Protein AF-A0A9P7H341-F1 (afdb_monomer_lite)

pLDDT: mean 87.11, std 12.61, range [46.22, 98.44]

Foldseek 3Di:
DDDDLVNLLVVCVVPPVVCNVLLVQPPDVVLNVLLSLLVCCQAAFAKAAAPPDDDPDDDPVVVQPPVPDPKDKDFPADPPQGGFPRIIGIDHNHVLSVQLNVCLVVLSVVLVVCCVVPVVVSSCRRRGSNSSRVSNVVVVVPDDDDDDPVDDDDDD

Sequence (156 aa):
MLWTDDKARSFLAAEYPWFLEVWDNYPFPIQRADAIRYFVLYHYGGIYLDMDTVCHEEFPIHQIETNNVTHNCLFEGTLPTGVTNDIMISSARHPAFERATKLLPVSFRFTWWWAKMQPYAAIMSSTGPLFISLAVADYLYEQPSLPSPTVQSGLF

Organism: NCBI:txid40199

Structure (mmCIF, N/CA/C/O backbone):
data_AF-A0A9P7H341-F1
#
_entry.id   AF-A0A9P7H341-F1
#
loop_
_atom_site.group_PDB
_atom_site.id
_atom_site.type_symbol
_atom_site.label_atom_id
_atom_site.label_alt_id
_atom_site.label_comp_id
_atom_site.label_asym_id
_atom_site.label_entity_id
_atom_site.label_seq_id
_atom_site.pdbx_PDB_ins_code
_atom_site.Cartn_x
_atom_site.Cartn_y
_atom_site.Cartn_z
_atom_site.occupancy
_atom_site.B_iso_or_equiv
_atom_site.auth_seq_id
_atom_site.auth_comp_id
_atom_site.auth_asym_id
_atom_site.auth_atom_id
_atom_site.pdbx_PDB_model_num
ATOM 1 N N . MET A 1 1 ? -2.538 -17.157 3.750 1.00 63.72 1 MET A N 1
ATOM 2 C CA . MET A 1 1 ? -2.662 -17.321 2.281 1.00 63.72 1 MET A CA 1
ATOM 3 C C . MET A 1 1 ? -1.399 -16.765 1.644 1.00 63.72 1 MET A C 1
ATOM 5 O O . MET A 1 1 ? -1.006 -15.679 2.038 1.00 63.72 1 MET A O 1
ATOM 9 N N . LEU A 1 2 ? -0.752 -17.486 0.721 1.00 77.69 2 LEU A N 1
ATOM 10 C CA . LEU A 1 2 ? 0.426 -16.977 0.001 1.00 77.69 2 LEU A CA 1
ATOM 11 C C . LEU A 1 2 ? 0.003 -16.356 -1.336 1.00 77.69 2 LEU A C 1
ATOM 13 O O . LEU A 1 2 ? -0.692 -17.003 -2.132 1.00 77.69 2 LEU A O 1
ATOM 17 N N . TRP A 1 3 ? 0.424 -15.112 -1.562 1.00 85.88 3 TRP A N 1
ATOM 18 C CA . TRP A 1 3 ? 0.170 -14.346 -2.780 1.00 85.88 3 TRP A CA 1
ATOM 19 C C . TRP A 1 3 ? 1.308 -14.551 -3.778 1.00 85.88 3 TRP A C 1
ATOM 21 O O . TRP A 1 3 ? 2.470 -14.334 -3.456 1.00 85.88 3 TRP A O 1
ATOM 31 N N . THR A 1 4 ? 0.964 -14.989 -4.987 1.00 91.25 4 THR A N 1
ATOM 32 C CA . THR A 1 4 ? 1.884 -15.037 -6.132 1.00 91.25 4 THR A CA 1
ATOM 33 C C . THR A 1 4 ? 1.556 -13.896 -7.087 1.00 91.25 4 THR A C 1
ATOM 35 O O . THR A 1 4 ? 0.413 -13.433 -7.095 1.00 91.25 4 THR A O 1
ATOM 38 N N . ASP A 1 5 ? 2.508 -13.494 -7.933 1.00 91.88 5 ASP A N 1
ATOM 39 C CA . ASP A 1 5 ? 2.297 -12.445 -8.943 1.00 91.88 5 ASP A CA 1
ATOM 40 C C . ASP A 1 5 ? 1.059 -12.727 -9.815 1.00 91.88 5 ASP A C 1
ATOM 42 O O . ASP A 1 5 ? 0.237 -11.836 -10.016 1.00 91.88 5 ASP A O 1
ATOM 46 N N . ASP A 1 6 ? 0.849 -13.978 -10.241 1.00 94.94 6 ASP A N 1
ATOM 47 C CA . ASP A 1 6 ? -0.320 -14.367 -11.043 1.00 94.94 6 ASP A CA 1
ATOM 48 C C . ASP A 1 6 ? -1.644 -14.242 -10.279 1.00 94.94 6 ASP A C 1
ATOM 50 O O . ASP A 1 6 ? -2.646 -13.778 -10.832 1.00 94.94 6 ASP A O 1
ATOM 54 N N . LYS A 1 7 ? -1.669 -14.630 -8.995 1.00 96.31 7 LYS A N 1
ATOM 55 C CA . LYS A 1 7 ? -2.863 -14.493 -8.145 1.00 96.31 7 LYS A CA 1
ATOM 56 C C . LYS A 1 7 ? -3.160 -13.027 -7.862 1.00 96.31 7 LYS A C 1
ATOM 58 O O . LYS A 1 7 ? -4.314 -12.621 -7.946 1.00 96.31 7 LYS A O 1
ATOM 63 N N . ALA A 1 8 ? -2.124 -12.245 -7.564 1.00 96.75 8 ALA A N 1
ATOM 64 C CA . ALA A 1 8 ? -2.217 -10.812 -7.333 1.00 96.75 8 ALA A CA 1
ATOM 65 C C . ALA A 1 8 ? -2.757 -10.096 -8.573 1.00 96.75 8 ALA A C 1
ATOM 67 O O . ALA A 1 8 ? -3.751 -9.378 -8.491 1.00 96.75 8 ALA A O 1
ATOM 68 N N . ARG A 1 9 ? -2.175 -10.371 -9.744 1.00 97.75 9 ARG A N 1
ATOM 69 C CA . ARG A 1 9 ? -2.618 -9.796 -11.014 1.00 97.75 9 ARG A CA 1
ATOM 70 C C . ARG A 1 9 ? -4.046 -10.211 -11.367 1.00 97.75 9 ARG A C 1
ATOM 72 O O . ARG A 1 9 ? -4.821 -9.366 -11.798 1.00 97.75 9 ARG A O 1
ATOM 79 N N . SER A 1 10 ? -4.414 -11.478 -11.165 1.00 98.00 10 SER A N 1
ATOM 80 C CA . SER A 1 10 ? -5.781 -11.964 -11.425 1.00 98.00 10 SER A CA 1
ATOM 81 C C . SER A 1 10 ? -6.809 -11.304 -10.505 1.00 98.00 10 SER A C 1
ATOM 83 O O . SER A 1 10 ? -7.876 -10.902 -10.958 1.00 98.00 10 SER A O 1
ATOM 85 N N . PHE A 1 11 ? -6.472 -11.142 -9.225 1.00 98.06 11 PHE A N 1
ATOM 86 C CA . PHE A 1 11 ? -7.296 -10.417 -8.261 1.00 98.06 11 PHE A CA 1
ATOM 87 C C . PHE A 1 11 ? -7.466 -8.945 -8.650 1.00 98.06 11 PHE A C 1
ATOM 89 O O . PHE A 1 11 ? -8.587 -8.446 -8.679 1.00 98.06 11 PHE A O 1
ATOM 96 N N . LEU A 1 12 ? -6.379 -8.263 -9.022 1.00 98.38 12 LEU A N 1
ATOM 97 C CA . LEU A 1 12 ? -6.445 -6.885 -9.507 1.00 98.38 12 LEU A CA 1
ATOM 98 C C . LEU A 1 12 ? -7.270 -6.777 -10.791 1.00 98.38 12 LEU A C 1
ATOM 100 O O . LEU A 1 12 ? -8.053 -5.849 -10.926 1.00 98.38 12 LEU A O 1
ATOM 104 N N . ALA A 1 13 ? -7.156 -7.734 -11.711 1.00 98.38 13 ALA A N 1
ATOM 105 C CA . ALA A 1 13 ? -7.951 -7.737 -12.934 1.00 98.38 13 ALA A CA 1
ATOM 106 C C . ALA A 1 13 ? -9.456 -7.878 -12.666 1.00 98.38 13 ALA A C 1
ATOM 108 O O . ALA A 1 13 ? -10.255 -7.264 -13.370 1.00 98.38 13 ALA A O 1
ATOM 109 N N . ALA A 1 14 ? -9.831 -8.668 -11.659 1.00 98.44 14 ALA A N 1
ATOM 110 C CA . ALA A 1 14 ? -11.223 -8.874 -11.279 1.00 98.44 14 ALA A CA 1
ATOM 111 C C . ALA A 1 14 ? -11.804 -7.681 -10.501 1.00 98.44 14 ALA A C 1
ATOM 113 O O . ALA A 1 14 ? -12.898 -7.220 -10.812 1.00 98.44 14 ALA A O 1
ATOM 114 N N . GLU A 1 15 ? -11.067 -7.165 -9.515 1.00 98.25 15 GLU A N 1
ATOM 115 C CA . GLU A 1 15 ? -11.601 -6.220 -8.523 1.00 98.25 15 GLU A CA 1
ATOM 116 C C . GLU A 1 15 ? -11.188 -4.761 -8.776 1.00 98.25 15 GLU A C 1
ATOM 118 O O . GLU A 1 15 ? -11.904 -3.827 -8.410 1.00 98.25 15 GLU A O 1
ATOM 123 N N . TYR A 1 16 ? -10.029 -4.543 -9.404 1.00 98.06 16 TYR A N 1
ATOM 124 C CA . TYR A 1 16 ? -9.402 -3.227 -9.580 1.00 98.06 16 TYR A CA 1
ATOM 125 C C . TYR A 1 16 ? -8.755 -3.069 -10.972 1.00 98.06 16 TYR A C 1
ATOM 127 O O . TYR A 1 16 ? -7.580 -2.699 -11.066 1.00 98.06 16 TYR A O 1
ATOM 135 N N . PRO A 1 17 ? -9.483 -3.325 -12.080 1.00 98.12 17 PRO A N 1
ATOM 136 C CA . PRO A 1 17 ? -8.892 -3.382 -13.422 1.00 98.12 17 PRO A CA 1
ATOM 137 C C . PRO A 1 17 ? -8.205 -2.075 -13.844 1.00 98.12 17 PRO A C 1
ATOM 139 O O . PRO A 1 17 ? -7.257 -2.097 -14.625 1.00 98.12 17 PRO A O 1
ATOM 142 N N . TRP A 1 18 ? -8.633 -0.940 -13.281 1.00 98.12 18 TRP A N 1
ATOM 143 C CA . TRP A 1 18 ? -8.030 0.380 -13.487 1.00 98.12 18 TRP A CA 1
ATOM 144 C C . TRP A 1 18 ? -6.566 0.475 -13.029 1.00 98.12 18 TRP A C 1
ATOM 146 O O . TRP A 1 18 ? -5.855 1.380 -13.458 1.00 98.12 18 TRP A O 1
ATOM 156 N N . PHE A 1 19 ? -6.102 -0.433 -12.168 1.00 98.31 19 PHE A N 1
ATOM 157 C CA . PHE A 1 19 ? -4.735 -0.431 -11.649 1.00 98.31 19 PHE A CA 1
ATOM 158 C C . PHE A 1 19 ? -3.768 -1.304 -12.464 1.00 98.31 19 PHE A C 1
ATOM 160 O O . PHE A 1 19 ? -2.555 -1.208 -12.279 1.00 98.31 19 PHE A O 1
ATOM 167 N N . LEU A 1 20 ? -4.266 -2.142 -13.381 1.00 98.00 20 LEU A N 1
ATOM 168 C CA . LEU A 1 20 ? -3.432 -3.121 -14.090 1.00 98.00 20 LEU A CA 1
ATOM 169 C C . LEU A 1 20 ? -2.305 -2.489 -14.907 1.00 98.00 20 LEU A C 1
ATOM 171 O O . LEU A 1 20 ? -1.205 -3.031 -14.937 1.00 98.00 20 LEU A O 1
ATOM 175 N N . GLU A 1 21 ? -2.551 -1.337 -15.532 1.00 97.94 21 GLU A N 1
ATOM 176 C CA . GLU A 1 21 ? -1.513 -0.637 -16.292 1.00 97.94 21 GLU A CA 1
ATOM 177 C C . GLU A 1 21 ? -0.343 -0.235 -15.386 1.00 97.94 21 GLU A C 1
ATOM 179 O O . GLU A 1 21 ? 0.814 -0.454 -15.735 1.00 97.94 21 GLU A O 1
ATOM 184 N N . VAL A 1 22 ? -0.632 0.295 -14.195 1.00 98.00 22 VAL A N 1
ATOM 185 C CA . VAL A 1 22 ? 0.399 0.649 -13.211 1.00 98.00 22 VAL A CA 1
ATOM 186 C C . VAL A 1 22 ? 1.109 -0.609 -12.712 1.00 98.00 22 VAL A C 1
ATOM 188 O O . VAL A 1 22 ? 2.338 -0.651 -12.690 1.00 98.00 22 VAL A O 1
ATOM 191 N N . TRP A 1 23 ? 0.344 -1.651 -12.375 1.00 97.81 23 TRP A N 1
ATOM 192 C CA . TRP A 1 23 ? 0.866 -2.932 -11.903 1.00 97.81 23 TRP A CA 1
ATOM 193 C C . TRP A 1 23 ? 1.873 -3.561 -12.874 1.00 97.81 23 TRP A C 1
ATOM 195 O O . TRP A 1 23 ? 2.978 -3.935 -12.471 1.00 97.81 23 TRP A O 1
ATOM 205 N N . ASP A 1 24 ? 1.496 -3.660 -14.151 1.00 97.75 24 ASP A N 1
ATOM 206 C CA . ASP A 1 24 ? 2.299 -4.295 -15.197 1.00 97.75 24 ASP A CA 1
ATOM 207 C C . ASP A 1 24 ? 3.560 -3.473 -15.532 1.00 97.75 24 ASP A C 1
ATOM 209 O O . ASP A 1 24 ? 4.545 -4.032 -16.017 1.00 97.75 24 ASP A O 1
ATOM 213 N N . ASN A 1 25 ? 3.566 -2.167 -15.231 1.00 97.56 25 ASN A N 1
ATOM 214 C CA . ASN A 1 25 ? 4.674 -1.255 -15.527 1.00 97.56 25 ASN A CA 1
ATOM 215 C C . ASN A 1 25 ? 5.570 -0.913 -14.324 1.00 97.56 25 ASN A C 1
ATOM 217 O O . ASN A 1 25 ? 6.503 -0.113 -14.476 1.00 97.56 25 ASN A O 1
ATOM 221 N N . TYR A 1 26 ? 5.345 -1.499 -13.142 1.00 97.56 26 TYR A N 1
ATOM 222 C CA . TYR A 1 26 ? 6.260 -1.306 -12.015 1.00 97.56 26 TYR A CA 1
ATOM 223 C C . TYR A 1 26 ? 7.684 -1.774 -12.370 1.00 97.56 26 TYR A C 1
ATOM 225 O O . TYR A 1 26 ? 7.866 -2.915 -12.802 1.00 97.56 26 TYR A O 1
ATOM 233 N N . PRO A 1 27 ? 8.718 -0.931 -12.174 1.00 95.62 27 PRO A N 1
ATOM 234 C CA . PRO A 1 27 ? 10.086 -1.277 -12.553 1.00 95.62 27 PRO A CA 1
ATOM 235 C C . PRO A 1 27 ? 10.718 -2.352 -11.664 1.00 95.62 27 PRO A C 1
ATOM 237 O O . PRO A 1 27 ? 11.657 -3.014 -12.111 1.00 95.62 27 PRO A O 1
ATOM 240 N N . PHE A 1 28 ? 10.232 -2.532 -10.430 1.00 96.88 28 PHE A N 1
ATOM 241 C CA . PHE A 1 28 ? 10.791 -3.486 -9.472 1.00 96.88 28 PHE A CA 1
ATOM 242 C C . PHE A 1 28 ? 9.715 -4.434 -8.913 1.00 96.88 28 PHE A C 1
ATOM 244 O O . PHE A 1 28 ? 8.653 -3.960 -8.505 1.00 96.88 28 PHE A O 1
ATOM 251 N N . PRO A 1 29 ? 9.981 -5.755 -8.802 1.00 95.38 29 PRO A N 1
ATOM 252 C CA . PRO A 1 29 ? 9.021 -6.716 -8.247 1.00 95.38 29 PRO A CA 1
ATOM 253 C C . PRO A 1 29 ? 8.534 -6.374 -6.835 1.00 95.38 29 PRO A C 1
ATOM 255 O O . PRO A 1 29 ? 7.361 -6.571 -6.533 1.00 95.38 29 PRO A O 1
ATOM 258 N N . ILE A 1 30 ? 9.402 -5.802 -5.993 1.00 95.12 30 ILE A N 1
ATOM 259 C CA . ILE A 1 30 ? 9.039 -5.397 -4.628 1.00 95.12 30 ILE A CA 1
ATOM 260 C C . ILE A 1 30 ? 7.906 -4.362 -4.607 1.00 95.12 30 ILE A C 1
ATOM 262 O O . ILE A 1 30 ? 7.033 -4.442 -3.756 1.00 95.12 30 ILE A O 1
ATOM 266 N N . GLN A 1 31 ? 7.819 -3.474 -5.602 1.00 97.06 31 GLN A N 1
ATOM 267 C CA . GLN A 1 31 ? 6.721 -2.503 -5.671 1.00 97.06 31 GLN A CA 1
ATOM 268 C C . GLN A 1 31 ? 5.372 -3.171 -5.931 1.00 97.06 31 GLN A C 1
ATOM 270 O O . GLN A 1 31 ? 4.343 -2.696 -5.461 1.00 97.06 31 GLN A O 1
ATOM 275 N N . ARG A 1 32 ? 5.365 -4.297 -6.653 1.00 97.06 32 ARG A N 1
ATOM 276 C CA . ARG A 1 32 ? 4.158 -5.109 -6.840 1.00 97.06 32 ARG A CA 1
ATOM 277 C C . ARG A 1 32 ? 3.759 -5.790 -5.532 1.00 97.06 32 ARG A C 1
ATOM 279 O O . ARG A 1 32 ? 2.587 -5.755 -5.174 1.00 97.06 32 ARG A O 1
ATOM 286 N N . ALA A 1 33 ? 4.722 -6.338 -4.790 1.00 95.12 33 ALA A N 1
ATOM 287 C CA . ALA A 1 33 ? 4.475 -6.910 -3.462 1.00 95.12 33 ALA A CA 1
ATOM 288 C C . ALA A 1 33 ? 3.944 -5.860 -2.461 1.00 95.12 33 ALA A C 1
ATOM 290 O O . ALA A 1 33 ? 2.999 -6.117 -1.715 1.00 95.12 33 ALA A O 1
ATOM 291 N N . ASP A 1 34 ? 4.486 -4.645 -2.501 1.00 95.88 34 ASP A N 1
ATOM 292 C CA . ASP A 1 34 ? 4.013 -3.515 -1.701 1.00 95.88 34 ASP A CA 1
ATOM 293 C C . ASP A 1 34 ? 2.626 -3.024 -2.128 1.00 95.88 34 ASP A C 1
ATOM 295 O O . ASP A 1 34 ? 1.771 -2.741 -1.296 1.00 95.88 34 ASP A O 1
ATOM 299 N N . ALA A 1 35 ? 2.357 -2.938 -3.429 1.00 97.31 35 ALA A N 1
ATOM 300 C CA . ALA A 1 35 ? 1.053 -2.502 -3.906 1.00 97.31 35 ALA A CA 1
ATOM 301 C C . ALA A 1 35 ? -0.043 -3.512 -3.532 1.00 97.31 35 ALA A C 1
ATOM 303 O O . ALA A 1 35 ? -1.101 -3.121 -3.034 1.00 97.31 35 ALA A O 1
ATOM 304 N N . ILE A 1 36 ? 0.197 -4.816 -3.740 1.00 96.94 36 ILE A N 1
ATOM 305 C CA . ILE A 1 36 ? -0.836 -5.834 -3.516 1.00 96.94 36 ILE A CA 1
ATOM 306 C C . ILE A 1 36 ? -1.264 -5.910 -2.049 1.00 96.94 36 ILE A C 1
ATOM 308 O O . ILE A 1 36 ? -2.461 -6.046 -1.799 1.00 96.94 36 ILE A O 1
ATOM 312 N N . ARG A 1 37 ? -0.349 -5.751 -1.077 1.00 95.62 37 ARG A N 1
ATOM 313 C CA . ARG A 1 37 ? -0.712 -5.777 0.355 1.00 95.62 37 ARG A CA 1
ATOM 314 C C . ARG A 1 37 ? -1.740 -4.698 0.710 1.00 95.62 37 ARG A C 1
ATOM 316 O O . ARG A 1 37 ? -2.667 -4.981 1.467 1.00 95.62 37 ARG A O 1
ATOM 323 N N . TYR A 1 38 ? -1.670 -3.516 0.090 1.00 96.94 38 TYR A N 1
ATOM 324 C CA . TYR A 1 38 ? -2.665 -2.458 0.294 1.00 96.94 38 TYR A CA 1
ATOM 325 C C . TYR A 1 38 ? -4.034 -2.823 -0.282 1.00 96.94 38 TYR A C 1
ATOM 327 O O . TYR A 1 38 ? -5.048 -2.631 0.386 1.00 96.94 38 TYR A O 1
ATOM 335 N N . PHE A 1 39 ? -4.086 -3.393 -1.490 1.00 97.75 39 PHE A N 1
ATOM 336 C CA . PHE A 1 39 ? -5.353 -3.827 -2.089 1.00 97.75 39 PHE A CA 1
ATOM 337 C C . PHE A 1 39 ? -5.987 -4.998 -1.337 1.00 97.75 39 PHE A C 1
ATOM 339 O O . PHE A 1 39 ? -7.209 -5.046 -1.198 1.00 97.75 39 PHE A O 1
ATOM 346 N N . VAL A 1 40 ? -5.175 -5.934 -0.846 1.00 96.31 40 VAL A N 1
ATOM 347 C CA . VAL A 1 40 ? -5.645 -7.086 -0.068 1.00 96.31 40 VAL A CA 1
ATOM 348 C C . VAL A 1 40 ? -6.250 -6.627 1.252 1.00 96.31 40 VAL A C 1
ATOM 350 O O . VAL A 1 40 ? -7.382 -7.005 1.547 1.00 96.31 40 VAL A O 1
ATOM 353 N N . LEU A 1 41 ? -5.555 -5.762 1.998 1.00 94.94 41 LEU A N 1
ATOM 354 C CA . LEU A 1 41 ? -6.083 -5.185 3.236 1.00 94.94 41 LEU A CA 1
ATOM 355 C C . LEU A 1 41 ? -7.317 -4.320 2.985 1.00 94.94 41 LEU A C 1
ATOM 357 O O . LEU A 1 41 ? -8.287 -4.411 3.728 1.00 94.94 41 LEU A O 1
ATOM 361 N N . TYR A 1 42 ? -7.338 -3.531 1.910 1.00 96.75 42 TYR A N 1
ATOM 362 C CA . TYR A 1 42 ? -8.527 -2.759 1.559 1.00 96.75 42 TYR A CA 1
ATOM 363 C C . TYR A 1 42 ? -9.728 -3.662 1.244 1.00 96.75 42 TYR A C 1
ATOM 365 O O . TYR A 1 42 ? -10.847 -3.379 1.669 1.00 96.75 42 TYR A O 1
ATOM 373 N N . HIS A 1 43 ? -9.520 -4.745 0.496 1.00 96.62 43 HIS A N 1
ATOM 374 C CA . HIS A 1 43 ? -10.608 -5.605 0.043 1.00 96.62 43 HIS A CA 1
ATOM 375 C C . HIS A 1 43 ? -11.134 -6.519 1.155 1.00 96.62 43 HIS A C 1
ATOM 377 O O . HIS A 1 43 ? -12.342 -6.577 1.375 1.00 96.62 43 HIS A O 1
ATOM 383 N N . TYR A 1 44 ? -10.236 -7.227 1.842 1.00 94.88 44 TYR A N 1
ATOM 384 C CA . TYR A 1 44 ? -10.587 -8.265 2.815 1.00 94.88 44 TYR A CA 1
ATOM 385 C C . TYR A 1 44 ? -10.494 -7.793 4.269 1.00 94.88 44 TYR A C 1
ATOM 387 O O . TYR A 1 44 ? -11.103 -8.406 5.144 1.00 94.88 44 TYR A O 1
ATOM 395 N N . GLY A 1 45 ? -9.750 -6.721 4.544 1.00 92.00 45 GLY A N 1
ATOM 396 C CA . GLY A 1 45 ? -9.317 -6.394 5.899 1.00 92.00 45 GLY A CA 1
ATOM 397 C C . GLY A 1 45 ? -8.347 -7.439 6.456 1.00 92.00 45 GLY A C 1
ATOM 398 O O . GLY A 1 45 ? -7.725 -8.206 5.718 1.00 92.00 45 GLY A O 1
ATOM 399 N N . GLY A 1 46 ? -8.243 -7.481 7.780 1.00 90.31 46 GLY A N 1
ATOM 400 C CA . GLY A 1 46 ? -7.429 -8.438 8.515 1.00 90.31 46 GLY A CA 1
ATOM 401 C C . GLY A 1 46 ? -6.038 -7.905 8.840 1.00 90.31 46 GLY A C 1
ATOM 402 O O . GLY A 1 46 ? -5.853 -6.710 9.068 1.00 90.31 46 GLY A O 1
ATOM 403 N N . ILE A 1 47 ? -5.083 -8.828 8.912 1.00 89.06 47 ILE A N 1
ATOM 404 C CA . ILE A 1 47 ? -3.709 -8.590 9.355 1.00 89.06 47 ILE A CA 1
ATOM 405 C C . ILE A 1 47 ? -2.767 -8.964 8.215 1.00 89.06 47 ILE A C 1
ATOM 407 O O . ILE A 1 47 ? -2.854 -10.062 7.660 1.00 89.06 47 ILE A O 1
ATOM 411 N N . TYR A 1 48 ? -1.861 -8.051 7.894 1.00 90.62 48 TYR A N 1
ATOM 412 C CA . TYR A 1 48 ? -0.711 -8.279 7.037 1.00 90.62 48 TYR A CA 1
ATOM 413 C C . TYR A 1 48 ? 0.563 -8.300 7.880 1.00 90.62 48 TYR A C 1
ATOM 415 O O . TYR A 1 48 ? 0.713 -7.487 8.794 1.00 90.62 48 TYR A O 1
ATOM 423 N N . LEU A 1 49 ? 1.460 -9.222 7.539 1.00 88.56 49 LEU A N 1
ATOM 424 C CA . LEU A 1 49 ? 2.761 -9.405 8.167 1.00 88.56 49 LEU A CA 1
ATOM 425 C C . LEU A 1 49 ? 3.780 -9.769 7.082 1.00 88.56 49 LEU A C 1
ATOM 427 O O . LEU A 1 49 ? 3.537 -10.713 6.319 1.00 88.56 49 LEU A O 1
ATOM 431 N N . ASP A 1 50 ? 4.899 -9.050 7.024 1.00 85.62 50 ASP A N 1
ATOM 432 C CA . ASP A 1 50 ? 6.015 -9.405 6.150 1.00 85.62 50 ASP A CA 1
ATOM 433 C C . ASP A 1 50 ? 6.683 -10.715 6.603 1.00 85.62 50 ASP A C 1
ATOM 435 O O . ASP A 1 50 ? 6.715 -11.070 7.782 1.00 85.62 50 ASP A O 1
ATOM 439 N N . MET A 1 51 ? 7.186 -11.498 5.642 1.00 82.19 51 MET A N 1
ATOM 440 C CA . MET A 1 51 ? 7.689 -12.858 5.911 1.00 82.19 51 MET A CA 1
ATOM 441 C C . MET A 1 51 ? 8.962 -12.886 6.766 1.00 82.19 51 MET A C 1
ATOM 443 O O . MET A 1 51 ? 9.279 -13.919 7.352 1.00 82.19 51 MET A O 1
ATOM 447 N N . ASP A 1 52 ? 9.701 -11.785 6.801 1.00 81.25 52 ASP A N 1
ATOM 448 C CA . ASP A 1 52 ? 10.903 -11.572 7.604 1.00 81.25 52 ASP A CA 1
ATOM 449 C C . ASP A 1 52 ? 10.618 -10.815 8.909 1.00 81.25 52 ASP A C 1
ATOM 451 O O . ASP A 1 52 ? 11.540 -10.555 9.684 1.00 81.25 52 ASP A O 1
ATOM 455 N N . THR A 1 53 ? 9.349 -10.519 9.202 1.00 79.75 53 THR A N 1
ATOM 456 C CA . THR A 1 53 ? 8.970 -9.899 10.468 1.00 79.75 53 THR A CA 1
ATOM 457 C C . THR A 1 53 ? 9.006 -10.923 11.596 1.00 79.75 53 THR A C 1
ATOM 459 O O . THR A 1 53 ? 8.319 -11.949 11.571 1.00 79.75 53 THR A O 1
ATOM 462 N N . VAL A 1 54 ? 9.803 -10.628 12.622 1.00 78.88 54 VAL A N 1
ATOM 463 C CA . VAL A 1 54 ? 9.942 -11.471 13.810 1.00 78.88 54 VAL A CA 1
ATOM 464 C C . VAL A 1 54 ? 9.141 -10.873 14.957 1.00 78.88 54 VAL A C 1
ATOM 466 O O . VAL A 1 54 ? 9.321 -9.722 15.342 1.00 78.88 54 VAL A O 1
ATOM 469 N N . CYS A 1 55 ? 8.263 -11.689 15.530 1.00 79.50 55 CYS A N 1
ATOM 470 C CA . CYS A 1 55 ? 7.471 -11.321 16.692 1.00 79.50 55 CYS A CA 1
ATOM 471 C C . CYS A 1 55 ? 8.299 -11.537 17.968 1.00 79.50 55 CYS A C 1
ATOM 473 O O . CYS A 1 55 ? 8.616 -12.677 18.315 1.00 79.50 55 CYS A O 1
ATOM 475 N N . HIS A 1 56 ? 8.680 -10.449 18.640 1.00 78.19 56 HIS A N 1
ATOM 476 C CA . HIS A 1 56 ? 9.463 -10.503 19.880 1.00 78.19 56 HIS A CA 1
ATOM 477 C C . HIS A 1 56 ? 8.597 -10.556 21.146 1.00 78.19 56 HIS A C 1
ATOM 479 O O . HIS A 1 56 ? 9.048 -11.083 22.161 1.00 78.19 56 HIS A O 1
ATOM 485 N N . GLU A 1 57 ? 7.366 -10.049 21.082 1.00 74.69 57 GLU A N 1
ATOM 486 C CA . GLU A 1 57 ? 6.427 -9.980 22.204 1.00 74.69 57 GLU A CA 1
ATOM 487 C C . GLU A 1 57 ? 5.002 -10.306 21.749 1.00 74.69 57 GLU A C 1
ATOM 489 O O . GLU A 1 57 ? 4.683 -10.251 20.563 1.00 74.69 57 GLU A O 1
ATOM 494 N N . GLU A 1 58 ? 4.127 -10.652 22.692 1.00 74.88 58 GLU A N 1
ATOM 495 C CA . GLU A 1 58 ? 2.729 -10.956 22.388 1.00 74.88 58 GLU A CA 1
ATOM 496 C C . GLU A 1 58 ? 2.002 -9.733 21.816 1.00 74.88 58 GLU A C 1
ATOM 498 O O . GLU A 1 58 ? 1.994 -8.650 22.401 1.00 74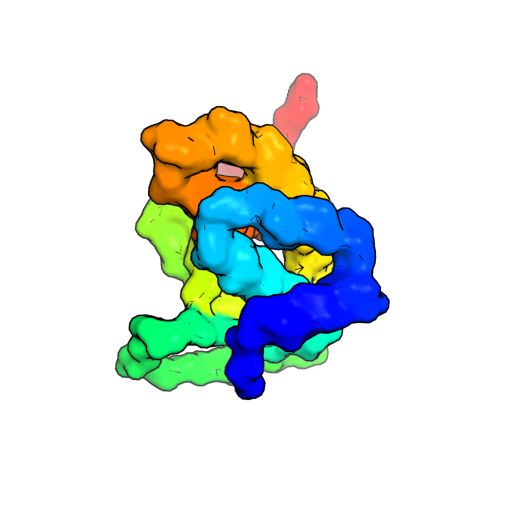.88 58 GLU A O 1
ATOM 503 N N . PHE A 1 59 ? 1.339 -9.920 20.675 1.00 71.50 59 PHE A N 1
ATOM 504 C CA . PHE A 1 59 ? 0.585 -8.856 20.031 1.00 71.50 59 PHE A CA 1
ATOM 505 C C . PHE A 1 59 ? -0.741 -8.606 20.778 1.00 71.50 59 PHE A C 1
ATOM 507 O O . PHE A 1 59 ? -1.558 -9.529 20.891 1.00 71.50 59 PHE A O 1
ATOM 514 N N . PRO A 1 60 ? -1.019 -7.387 21.279 1.00 67.56 60 PRO A N 1
ATOM 515 C CA . PRO A 1 60 ? -2.177 -7.128 22.130 1.00 67.56 60 PRO A CA 1
ATOM 516 C C . PRO A 1 60 ? -3.468 -6.967 21.305 1.00 67.56 60 PRO A C 1
ATOM 518 O O . PRO A 1 60 ? -4.032 -5.880 21.217 1.00 67.56 60 PRO A O 1
ATOM 521 N N . ILE A 1 61 ? -3.979 -8.068 20.731 1.00 66.12 61 ILE A N 1
ATOM 522 C CA . ILE A 1 61 ? -5.189 -8.109 19.874 1.00 66.12 61 ILE A CA 1
ATOM 523 C C . ILE A 1 61 ? -6.388 -7.385 20.513 1.00 66.12 61 ILE A C 1
ATOM 525 O O . ILE A 1 61 ? -7.138 -6.693 19.826 1.00 66.12 61 ILE A O 1
ATOM 529 N N . HIS A 1 62 ? -6.523 -7.474 21.840 1.00 64.94 62 HIS A N 1
ATOM 530 C CA . HIS A 1 62 ? -7.595 -6.835 22.608 1.00 64.94 62 HIS A CA 1
ATOM 531 C C . HIS A 1 62 ? -7.655 -5.302 22.462 1.00 64.94 62 HIS A C 1
ATOM 533 O O . HIS A 1 62 ? -8.697 -4.708 22.718 1.00 64.94 62 HIS A O 1
ATOM 539 N N . GLN A 1 63 ? -6.560 -4.647 22.063 1.00 58.94 63 GLN A N 1
ATOM 540 C CA . GLN A 1 63 ? -6.521 -3.194 21.860 1.00 58.94 63 GLN A CA 1
ATOM 541 C C . GLN A 1 63 ? -7.146 -2.768 20.523 1.00 58.94 63 GLN A C 1
ATOM 543 O O . GLN A 1 63 ? -7.526 -1.610 20.368 1.00 58.94 63 GLN A O 1
ATOM 548 N N . ILE A 1 64 ? -7.283 -3.695 19.570 1.00 63.50 64 ILE A N 1
ATOM 549 C CA . ILE A 1 64 ? -7.811 -3.435 18.220 1.00 63.50 64 ILE A CA 1
ATOM 550 C C . ILE A 1 64 ? -9.326 -3.659 18.155 1.00 63.50 64 ILE A C 1
ATOM 552 O O . ILE A 1 64 ? -10.025 -2.991 17.388 1.00 63.50 64 ILE A O 1
ATOM 556 N N . GLU A 1 65 ? -9.852 -4.548 19.001 1.00 59.66 65 GLU A N 1
ATOM 557 C CA . GLU A 1 65 ? -11.287 -4.803 19.179 1.00 59.66 65 GLU A CA 1
ATOM 558 C C . GLU A 1 65 ? -11.956 -3.681 19.994 1.00 59.66 65 GLU A C 1
ATOM 560 O O . GLU A 1 65 ? -12.554 -3.886 21.051 1.00 59.66 65 GLU A O 1
ATOM 565 N N . THR A 1 66 ? -11.847 -2.438 19.525 1.00 57.81 66 THR A N 1
ATOM 566 C CA . THR A 1 66 ? -12.597 -1.331 20.118 1.00 57.81 66 THR A CA 1
ATOM 567 C C . THR A 1 66 ? -14.045 -1.405 19.629 1.00 57.81 66 THR A C 1
ATOM 569 O O . THR A 1 66 ? -14.341 -1.077 18.483 1.00 57.81 66 THR A O 1
ATOM 572 N N . ASN A 1 67 ? -14.955 -1.824 20.512 1.00 53.69 67 ASN A N 1
ATOM 573 C CA . ASN A 1 67 ? -16.365 -2.164 20.239 1.00 53.69 67 ASN A CA 1
ATOM 574 C C . ASN A 1 67 ? -17.267 -1.050 19.648 1.00 53.69 67 ASN A C 1
ATOM 576 O O . ASN A 1 67 ? -18.476 -1.239 19.578 1.00 53.69 67 ASN A O 1
ATOM 580 N N . ASN A 1 68 ? -16.731 0.103 19.236 1.00 60.78 68 ASN A N 1
ATOM 581 C CA . ASN A 1 68 ? -17.527 1.257 18.802 1.00 60.78 68 ASN A CA 1
ATOM 582 C C . ASN A 1 68 ? -16.971 2.017 17.586 1.00 60.78 68 ASN A C 1
ATOM 584 O O . ASN A 1 68 ? -17.441 3.118 17.301 1.00 60.78 68 ASN A O 1
ATOM 588 N N . VAL A 1 69 ? -15.989 1.468 16.865 1.00 63.97 69 VAL A N 1
ATOM 589 C CA . VAL A 1 69 ? -15.427 2.134 15.680 1.00 63.97 69 VAL A CA 1
ATOM 590 C C . VAL A 1 69 ? -15.807 1.365 14.417 1.00 63.97 69 VAL A C 1
ATOM 592 O O . VAL A 1 69 ? -15.611 0.156 14.329 1.00 63.97 69 VAL A O 1
ATOM 595 N N . THR A 1 70 ? -16.378 2.067 13.436 1.00 67.06 70 THR A N 1
ATOM 596 C CA . THR A 1 70 ? -16.826 1.487 12.157 1.00 67.06 70 THR A CA 1
ATOM 597 C C . THR A 1 70 ? -15.663 1.041 11.272 1.00 67.06 70 THR A C 1
ATOM 599 O O . THR A 1 70 ? -15.796 0.064 10.537 1.00 67.06 70 THR A O 1
ATOM 602 N N . HIS A 1 71 ? -14.522 1.726 11.364 1.00 75.00 71 HIS A N 1
ATOM 603 C CA . HIS A 1 71 ? -13.302 1.418 10.629 1.00 75.00 71 HIS A CA 1
ATOM 604 C C . HIS A 1 71 ? -12.080 1.614 11.528 1.00 75.00 71 HIS A C 1
ATOM 606 O O . HIS A 1 71 ? -11.845 2.718 12.010 1.00 75.00 71 HIS A O 1
ATOM 612 N N . ASN A 1 72 ? -11.300 0.549 11.719 1.00 80.25 72 ASN A N 1
ATOM 613 C CA . ASN A 1 72 ? -10.050 0.577 12.476 1.00 80.25 72 ASN A CA 1
ATOM 614 C C . ASN A 1 72 ? -8.886 0.194 11.566 1.00 80.25 72 ASN A C 1
ATOM 616 O O . ASN A 1 72 ? -8.974 -0.782 10.818 1.00 80.25 72 ASN A O 1
ATOM 620 N N . CYS A 1 73 ? -7.781 0.930 11.656 1.00 83.69 73 CYS A N 1
ATOM 621 C CA . CYS A 1 73 ? -6.502 0.512 11.105 1.00 83.69 73 CYS A CA 1
ATOM 622 C C . CYS A 1 73 ? -5.372 0.774 12.097 1.00 83.69 73 CYS A C 1
ATOM 624 O O . CYS A 1 73 ? -5.378 1.786 12.795 1.00 83.69 73 CYS A O 1
ATOM 626 N N . LEU A 1 74 ? -4.396 -0.126 12.128 1.00 84.50 74 LEU A N 1
ATOM 627 C CA . LEU A 1 74 ? -3.208 -0.010 12.954 1.00 84.50 74 LEU A CA 1
ATOM 628 C C . LEU A 1 74 ? -1.975 -0.248 12.093 1.00 84.50 74 LEU A C 1
ATOM 630 O O . LEU A 1 74 ? -1.931 -1.174 11.282 1.00 84.50 74 LEU A O 1
ATOM 634 N N . PHE A 1 75 ? -0.988 0.609 12.304 1.00 85.31 75 PHE A N 1
ATOM 635 C CA . PHE A 1 75 ? 0.329 0.516 11.707 1.00 85.31 75 PHE A CA 1
ATOM 636 C C . PHE A 1 75 ? 1.356 0.532 12.828 1.00 85.31 75 PHE A C 1
ATOM 638 O O . PHE A 1 75 ? 1.167 1.218 13.837 1.00 85.31 75 PHE A O 1
ATOM 645 N N . GLU A 1 76 ? 2.451 -0.188 12.642 1.00 83.94 76 GLU A N 1
ATOM 646 C CA . GLU A 1 76 ? 3.615 -0.019 13.498 1.00 83.94 76 GLU A CA 1
ATOM 647 C C . GLU A 1 76 ? 4.329 1.298 13.147 1.00 83.94 76 GLU A C 1
ATOM 649 O O . GLU A 1 76 ? 4.512 1.654 11.979 1.00 83.94 76 GLU A O 1
ATOM 654 N N . GLY A 1 77 ? 4.680 2.069 14.178 1.00 80.88 77 GLY A N 1
ATOM 655 C CA . GLY A 1 77 ? 5.395 3.330 14.023 1.00 80.88 77 GLY A CA 1
ATOM 656 C C . GLY A 1 77 ? 6.876 3.089 13.754 1.00 80.88 77 GLY A C 1
ATOM 657 O O . GLY A 1 77 ? 7.507 2.254 14.395 1.00 80.88 77 GLY A O 1
ATOM 658 N N . THR A 1 78 ? 7.467 3.847 12.836 1.00 76.69 78 THR A N 1
ATOM 659 C CA . THR A 1 78 ? 8.896 3.743 12.521 1.00 76.69 78 THR A CA 1
ATOM 660 C C . THR A 1 78 ? 9.496 5.121 12.309 1.00 76.69 78 THR A C 1
ATOM 662 O O . THR A 1 78 ? 9.013 5.919 11.507 1.00 76.69 78 THR A O 1
ATOM 665 N N . LEU A 1 79 ? 10.590 5.407 13.013 1.00 73.88 79 LEU A N 1
ATOM 666 C CA . LEU A 1 79 ? 11.386 6.605 12.766 1.00 73.88 79 LEU A CA 1
ATOM 667 C C . LEU A 1 79 ? 12.394 6.334 11.636 1.00 73.88 79 LEU A C 1
ATOM 669 O O . LEU A 1 79 ? 13.028 5.281 11.645 1.00 73.88 79 LEU A O 1
ATOM 673 N N . PRO A 1 80 ? 12.610 7.271 10.693 1.00 77.31 80 PRO A N 1
ATOM 674 C CA . PRO A 1 80 ? 12.017 8.609 10.597 1.00 77.31 80 PRO A CA 1
ATOM 675 C C . PRO A 1 80 ? 10.771 8.698 9.691 1.00 77.31 80 PRO A C 1
ATOM 677 O O . PRO A 1 80 ? 10.238 9.790 9.524 1.00 77.31 80 PRO A O 1
ATOM 680 N N . THR A 1 81 ? 10.337 7.607 9.050 1.00 71.19 81 THR A N 1
ATOM 681 C CA . THR A 1 81 ? 9.339 7.647 7.962 1.00 71.19 81 THR A CA 1
ATOM 682 C C . THR A 1 81 ? 7.905 7.892 8.427 1.00 71.19 81 THR A C 1
ATOM 684 O O . THR A 1 81 ? 7.123 8.444 7.660 1.00 71.19 81 THR A O 1
ATOM 687 N N . GLY A 1 82 ? 7.572 7.532 9.667 1.00 86.88 82 GLY A N 1
ATOM 688 C CA . GLY A 1 82 ? 6.238 7.653 10.249 1.00 86.88 82 GLY A CA 1
ATOM 689 C C . GLY A 1 82 ? 5.699 6.284 10.638 1.00 86.88 82 GLY A C 1
ATOM 690 O O . GLY A 1 82 ? 5.735 5.918 11.811 1.00 86.88 82 GLY A O 1
ATOM 691 N N . VAL A 1 83 ? 5.244 5.518 9.648 1.00 88.25 83 VAL A N 1
ATOM 692 C CA . VAL A 1 83 ? 4.759 4.142 9.821 1.00 88.25 83 VAL A CA 1
ATOM 693 C C . VAL A 1 83 ? 5.501 3.170 8.901 1.00 88.25 83 VAL A C 1
ATOM 695 O O . VAL A 1 83 ? 6.055 3.577 7.875 1.00 88.25 83 VAL A O 1
ATOM 698 N N . THR A 1 84 ? 5.518 1.890 9.269 1.00 87.00 84 THR A N 1
ATOM 699 C CA . THR A 1 84 ? 6.027 0.806 8.416 1.00 87.00 84 THR A CA 1
ATOM 700 C C . THR A 1 84 ? 4.904 0.137 7.615 1.00 87.00 84 THR A C 1
ATOM 702 O O . THR A 1 84 ? 3.722 0.221 7.961 1.00 87.00 84 THR A O 1
ATOM 705 N N . ASN A 1 85 ? 5.278 -0.521 6.519 1.00 88.81 85 ASN A N 1
ATOM 706 C CA . ASN A 1 85 ? 4.428 -1.433 5.763 1.00 88.81 85 ASN A CA 1
ATOM 707 C C . ASN A 1 85 ? 4.674 -2.917 6.118 1.00 88.81 85 ASN A C 1
ATOM 709 O O . ASN A 1 85 ? 4.070 -3.777 5.472 1.00 88.81 85 ASN A O 1
ATOM 713 N N . ASP A 1 86 ? 5.502 -3.215 7.125 1.00 88.19 86 ASP A N 1
ATOM 714 C CA . ASP A 1 86 ? 5.854 -4.584 7.539 1.00 88.19 86 ASP A CA 1
ATOM 715 C C . ASP A 1 86 ? 4.720 -5.254 8.338 1.00 88.19 86 ASP A C 1
ATOM 717 O O . ASP A 1 86 ? 4.392 -6.420 8.112 1.00 88.19 86 ASP A O 1
ATOM 721 N N . ILE A 1 87 ? 4.054 -4.493 9.220 1.00 89.00 8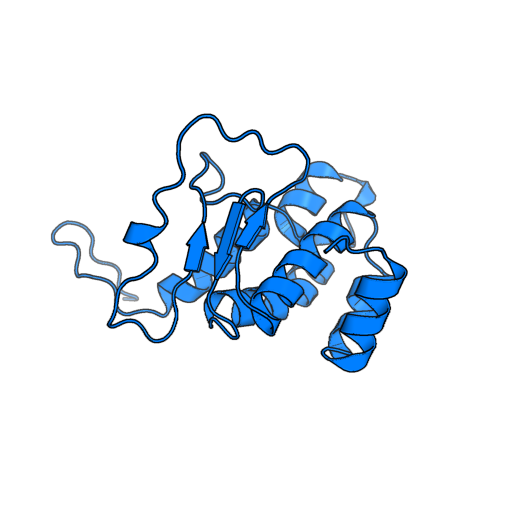7 ILE A N 1
ATOM 722 C CA . ILE A 1 87 ? 2.863 -4.918 9.971 1.00 89.00 87 ILE A CA 1
ATOM 723 C C . ILE A 1 87 ? 1.742 -3.908 9.769 1.00 89.00 87 ILE A C 1
ATOM 725 O O . ILE A 1 87 ? 1.867 -2.727 10.100 1.00 89.00 87 ILE A O 1
ATOM 729 N N . MET A 1 88 ? 0.611 -4.387 9.257 1.00 91.62 88 MET A N 1
ATOM 730 C CA . MET A 1 88 ? -0.560 -3.551 9.020 1.00 91.62 88 MET A CA 1
ATOM 731 C C . MET A 1 88 ? -1.836 -4.309 9.336 1.00 91.62 88 MET A C 1
ATOM 7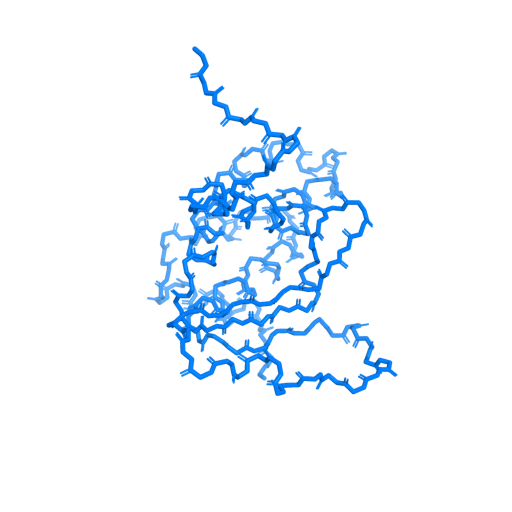33 O O . MET A 1 88 ? -2.021 -5.453 8.922 1.00 91.62 88 MET A O 1
ATOM 737 N N . ILE A 1 89 ? -2.750 -3.647 10.031 1.00 90.00 89 ILE A N 1
ATOM 738 C CA . ILE A 1 89 ? -4.042 -4.213 10.404 1.00 90.00 89 ILE A CA 1
ATOM 739 C C . ILE A 1 89 ? -5.119 -3.255 9.949 1.00 90.00 89 ILE A C 1
ATOM 741 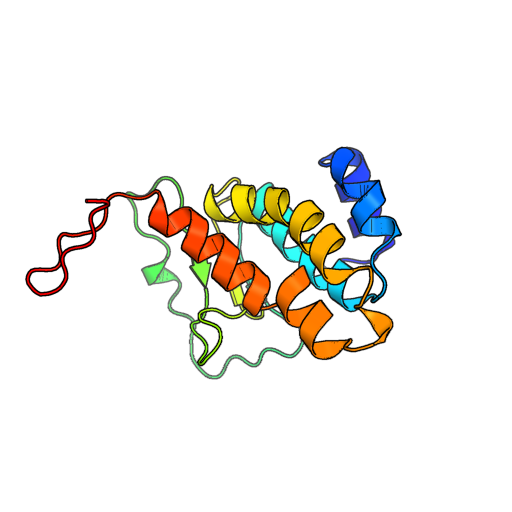O O . ILE A 1 89 ? -4.995 -2.044 10.123 1.00 90.00 89 ILE A O 1
ATOM 745 N N . SER A 1 90 ? -6.178 -3.779 9.344 1.00 90.56 90 SER A N 1
ATOM 746 C CA . SER A 1 90 ? -7.268 -2.941 8.865 1.00 90.56 90 SER A CA 1
ATOM 747 C C . SER A 1 90 ? -8.601 -3.668 8.838 1.00 90.56 90 SER A C 1
ATOM 749 O O . SER A 1 90 ? -8.678 -4.846 8.499 1.00 90.56 90 SER A O 1
ATOM 751 N N . SER A 1 91 ? -9.680 -2.953 9.134 1.00 90.38 91 SER A N 1
ATOM 752 C CA . SER A 1 91 ? -11.024 -3.360 8.733 1.00 90.38 91 SER A CA 1
ATOM 753 C C . SER A 1 91 ? -11.146 -3.328 7.209 1.00 90.38 91 SER A C 1
ATOM 755 O O . SER A 1 91 ? -10.606 -2.423 6.567 1.00 90.38 91 SER A O 1
ATOM 757 N N . ALA A 1 92 ? -11.929 -4.234 6.625 1.00 92.31 92 ALA A N 1
ATOM 758 C CA . ALA A 1 92 ? -12.243 -4.159 5.202 1.00 92.31 92 ALA A CA 1
ATOM 759 C C . ALA A 1 92 ? -12.821 -2.777 4.843 1.00 92.31 92 ALA A C 1
ATOM 761 O O . ALA A 1 92 ? -13.585 -2.183 5.607 1.00 92.31 92 ALA A O 1
ATOM 762 N N . ARG A 1 93 ? -12.450 -2.272 3.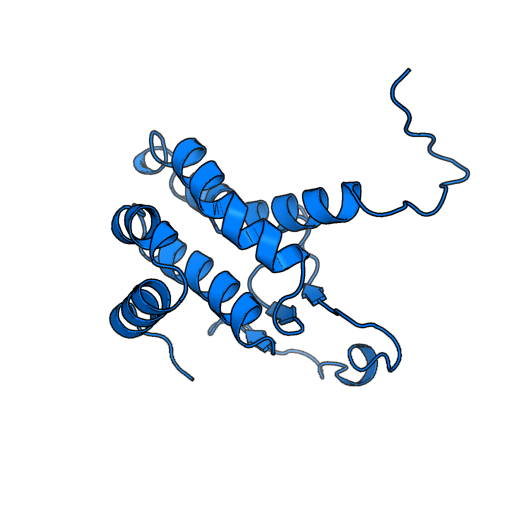665 1.00 93.31 93 ARG A N 1
ATOM 763 C CA . ARG A 1 93 ? -12.885 -0.982 3.112 1.00 93.31 93 ARG A CA 1
ATOM 764 C C . ARG A 1 93 ? -12.519 0.247 3.953 1.00 93.31 93 ARG A C 1
ATOM 766 O O . ARG A 1 93 ? -13.193 1.266 3.864 1.00 93.31 93 ARG A O 1
ATOM 773 N N . HIS A 1 94 ? -11.437 0.186 4.730 1.00 92.56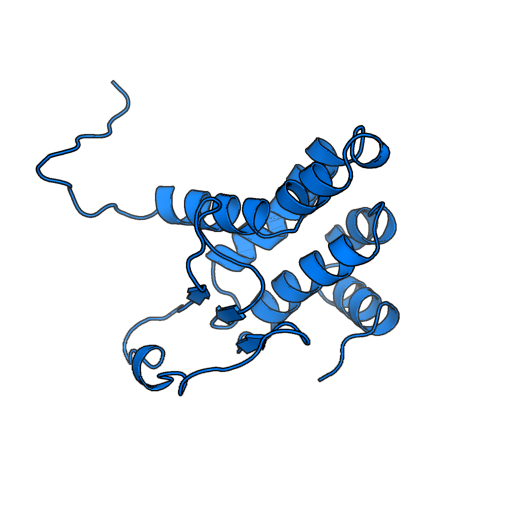 94 HIS A N 1
ATOM 774 C CA . HIS A 1 94 ? -10.979 1.336 5.508 1.00 92.56 94 HIS A CA 1
ATOM 775 C C . HIS A 1 94 ? -10.628 2.547 4.608 1.00 92.56 94 HIS A C 1
ATOM 777 O O . HIS A 1 94 ? -9.830 2.384 3.675 1.00 92.56 94 HIS A O 1
ATOM 783 N N . PRO A 1 95 ? -11.118 3.769 4.908 1.00 92.44 95 PRO A N 1
ATOM 784 C CA . PRO A 1 95 ? -10.885 4.962 4.082 1.00 92.44 95 PRO A CA 1
ATOM 785 C C . PRO A 1 95 ? -9.404 5.296 3.847 1.00 92.44 95 PRO A C 1
ATOM 787 O O . PRO A 1 95 ? -9.014 5.641 2.736 1.00 92.44 95 PRO A O 1
ATOM 790 N N . ALA A 1 96 ? -8.547 5.120 4.859 1.00 92.56 96 ALA A N 1
ATOM 791 C CA . ALA A 1 96 ? -7.098 5.304 4.703 1.00 92.56 96 ALA A CA 1
ATOM 792 C C . ALA A 1 96 ? -6.481 4.385 3.623 1.00 92.56 96 ALA A C 1
ATOM 794 O O . ALA A 1 96 ? -5.668 4.833 2.817 1.00 92.56 96 ALA A O 1
ATOM 795 N N . PHE A 1 97 ? -6.899 3.115 3.549 1.00 95.06 97 PHE A N 1
ATOM 796 C CA . PHE A 1 97 ? -6.417 2.184 2.520 1.00 95.06 97 PHE A CA 1
ATOM 797 C C . PHE A 1 97 ? -7.068 2.441 1.156 1.00 95.06 97 PHE A C 1
ATOM 799 O O . PHE A 1 97 ? -6.424 2.271 0.120 1.00 95.06 97 PHE A O 1
ATOM 806 N N . GLU A 1 98 ? -8.314 2.919 1.129 1.00 95.31 98 GLU A N 1
ATOM 807 C CA . GLU A 1 98 ? -8.918 3.428 -0.104 1.00 95.31 98 GLU A CA 1
ATOM 808 C C . GLU A 1 98 ? -8.093 4.587 -0.676 1.00 95.31 98 GLU A C 1
ATOM 810 O O . GLU A 1 98 ? -7.780 4.619 -1.867 1.00 95.31 98 GLU A O 1
ATOM 815 N N . ARG A 1 99 ? -7.691 5.524 0.187 1.00 94.56 99 ARG A N 1
ATOM 816 C CA . ARG A 1 99 ? -6.859 6.659 -0.197 1.00 94.56 99 ARG A CA 1
ATOM 817 C C . ARG A 1 99 ? -5.491 6.200 -0.690 1.00 94.56 99 ARG A C 1
ATOM 819 O O . ARG A 1 99 ? -5.083 6.608 -1.775 1.00 94.56 99 ARG A O 1
ATOM 826 N N . ALA A 1 100 ? -4.834 5.296 0.036 1.00 96.56 100 ALA A N 1
ATOM 827 C CA . ALA A 1 100 ? -3.566 4.706 -0.383 1.00 96.56 100 ALA A CA 1
ATOM 828 C C . ALA A 1 100 ? -3.673 4.055 -1.772 1.00 96.56 100 ALA A C 1
ATOM 830 O O . ALA A 1 100 ? -2.925 4.413 -2.678 1.00 96.56 100 ALA A O 1
ATOM 831 N N . THR A 1 101 ? -4.649 3.173 -2.007 1.00 97.44 101 THR A N 1
ATOM 832 C CA . THR A 1 101 ? -4.798 2.516 -3.321 1.00 97.44 101 THR A CA 1
ATOM 833 C C . THR A 1 101 ? -5.012 3.519 -4.463 1.00 97.44 101 THR A C 1
ATOM 835 O O . THR A 1 101 ? -4.426 3.360 -5.534 1.00 97.44 101 THR A O 1
ATOM 838 N N . LYS A 1 102 ? -5.764 4.603 -4.228 1.00 96.50 102 LYS A N 1
ATOM 839 C CA . LYS A 1 102 ? -5.969 5.694 -5.199 1.00 96.50 102 LYS A CA 1
ATOM 840 C C . LYS A 1 102 ? -4.724 6.557 -5.442 1.00 96.50 102 LYS A C 1
ATOM 842 O O . LYS A 1 102 ? -4.598 7.130 -6.523 1.00 96.50 102 LYS A O 1
ATOM 847 N N . LEU A 1 103 ? -3.813 6.658 -4.474 1.00 96.94 103 LEU A N 1
ATOM 848 C CA . LEU A 1 103 ? -2.569 7.425 -4.600 1.00 96.94 103 LEU A CA 1
ATOM 849 C C . LEU A 1 103 ? -1.453 6.649 -5.317 1.00 96.94 103 LEU A C 1
ATOM 851 O O . LEU A 1 103 ? -0.574 7.280 -5.903 1.00 96.94 103 LEU A O 1
ATOM 855 N N . LEU A 1 104 ? -1.501 5.311 -5.357 1.00 97.81 104 LEU A N 1
ATOM 856 C CA . LEU A 1 104 ? -0.476 4.485 -6.020 1.00 97.81 104 LEU A CA 1
ATOM 857 C C . LEU A 1 104 ? -0.185 4.904 -7.479 1.00 97.81 104 LEU A C 1
ATOM 859 O O . LEU A 1 104 ? 0.992 5.058 -7.811 1.00 97.81 104 LEU A O 1
ATOM 863 N N . PRO A 1 105 ? -1.180 5.160 -8.361 1.00 97.81 105 PRO A N 1
ATOM 864 C CA . PRO A 1 105 ? -0.907 5.645 -9.718 1.00 97.81 105 PRO A CA 1
ATOM 865 C C . PRO A 1 105 ? -0.203 7.007 -9.759 1.00 97.81 105 PRO A C 1
ATOM 867 O O . PRO A 1 105 ? 0.609 7.260 -10.650 1.00 97.81 105 PRO A O 1
ATOM 870 N N . VAL A 1 106 ? -0.502 7.896 -8.806 1.00 96.62 106 VAL A N 1
ATOM 871 C CA . VAL A 1 106 ? 0.120 9.226 -8.713 1.00 96.62 106 VAL A CA 1
ATOM 872 C C . VAL A 1 106 ? 1.586 9.080 -8.318 1.00 96.62 106 VAL A C 1
ATOM 874 O O . VAL A 1 106 ? 2.466 9.608 -9.003 1.00 96.62 106 VAL A O 1
ATOM 877 N N . SER A 1 107 ? 1.856 8.292 -7.278 1.00 95.62 107 SER A N 1
ATOM 878 C CA . SER A 1 107 ? 3.211 7.989 -6.813 1.00 95.62 107 SER A CA 1
ATOM 879 C C . SER A 1 107 ? 4.027 7.252 -7.874 1.00 95.62 107 SER A C 1
ATOM 881 O O . SER A 1 107 ? 5.196 7.575 -8.092 1.00 95.62 107 SER A O 1
ATOM 883 N N . PHE A 1 108 ? 3.415 6.318 -8.610 1.00 96.69 108 PHE A N 1
ATOM 884 C CA . PHE A 1 108 ? 4.031 5.661 -9.761 1.00 96.69 108 PHE A CA 1
ATOM 885 C C . PHE A 1 108 ? 4.473 6.680 -10.815 1.00 96.69 108 PHE A C 1
ATOM 887 O O . PHE A 1 108 ? 5.651 6.727 -11.155 1.00 96.69 108 PHE A O 1
ATOM 894 N N . ARG A 1 109 ? 3.577 7.560 -11.280 1.00 96.12 109 ARG A N 1
ATOM 895 C CA . ARG A 1 109 ? 3.912 8.582 -12.290 1.00 96.12 109 ARG A CA 1
ATOM 896 C C . ARG A 1 109 ? 5.028 9.521 -11.830 1.00 96.12 109 ARG A C 1
ATOM 898 O O . ARG A 1 109 ? 5.867 9.911 -12.639 1.00 96.12 109 ARG A O 1
ATOM 905 N N . PHE A 1 110 ? 5.044 9.868 -10.544 1.00 95.00 110 PHE A N 1
ATOM 906 C CA . PHE A 1 110 ? 6.075 10.724 -9.966 1.00 95.00 110 PHE A CA 1
ATOM 907 C C . PHE A 1 110 ? 7.446 10.040 -9.912 1.00 95.00 110 PHE A C 1
ATOM 909 O O . PHE A 1 110 ? 8.451 10.678 -10.214 1.00 95.00 110 PHE A O 1
ATOM 916 N N . THR A 1 111 ? 7.489 8.757 -9.544 1.00 95.44 111 THR A N 1
ATOM 917 C CA . THR A 1 111 ? 8.732 8.005 -9.285 1.00 95.44 111 THR A CA 1
ATOM 918 C C . THR A 1 111 ? 9.303 7.303 -10.517 1.00 95.44 111 THR A C 1
ATOM 920 O O . THR A 1 111 ? 10.516 7.137 -10.630 1.00 95.44 111 THR A O 1
ATOM 923 N N . TRP A 1 112 ? 8.453 6.908 -11.468 1.00 94.75 112 TRP A N 1
ATOM 924 C CA . TRP A 1 112 ? 8.801 5.999 -12.564 1.00 94.75 112 TRP A CA 1
ATOM 925 C C . TRP A 1 112 ? 9.982 6.475 -13.422 1.00 94.75 112 TRP A C 1
ATOM 927 O O . TRP A 1 112 ? 10.884 5.688 -13.710 1.00 94.75 112 TRP A O 1
ATOM 937 N N . TRP A 1 113 ? 10.027 7.762 -13.786 1.00 95.50 113 TRP A N 1
ATOM 938 C CA . TRP A 1 113 ? 11.034 8.291 -14.718 1.00 95.50 113 TRP A CA 1
ATOM 939 C C . TRP A 1 113 ? 12.465 8.305 -14.150 1.00 95.50 113 TRP A C 1
ATOM 941 O O . TRP A 1 113 ? 13.424 8.266 -14.918 1.00 95.50 113 TRP A O 1
ATOM 951 N N . TRP A 1 114 ? 12.623 8.305 -12.823 1.00 95.50 114 TRP A N 1
ATOM 952 C CA . TRP A 1 114 ? 13.920 8.267 -12.129 1.00 95.50 114 TRP A CA 1
ATOM 953 C C . TRP A 1 114 ? 14.129 6.993 -11.304 1.00 95.50 114 TRP A C 1
ATOM 955 O O . TRP A 1 114 ? 15.185 6.823 -10.688 1.00 95.50 114 TRP A O 1
ATOM 965 N N . ALA A 1 115 ? 13.174 6.059 -11.331 1.00 95.12 115 ALA A N 1
ATOM 966 C CA . ALA A 1 115 ? 13.192 4.857 -10.504 1.00 95.12 115 ALA A CA 1
ATOM 967 C C . ALA A 1 115 ? 14.469 4.027 -10.680 1.00 95.12 115 ALA A C 1
ATOM 969 O O . ALA A 1 115 ? 15.030 3.532 -9.711 1.00 95.12 115 ALA A O 1
ATOM 970 N N . LYS A 1 116 ? 14.985 3.922 -11.909 1.00 94.38 116 LYS A N 1
ATOM 971 C CA . LYS A 1 116 ? 16.230 3.186 -12.187 1.00 94.38 116 LYS A CA 1
ATOM 972 C C . LYS A 1 116 ? 17.495 3.922 -11.737 1.00 94.38 116 LYS A C 1
ATOM 974 O O . LYS A 1 116 ? 18.509 3.272 -11.514 1.00 94.38 116 LYS A O 1
ATOM 979 N N . MET A 1 117 ? 17.450 5.249 -11.606 1.00 96.19 117 MET A N 1
ATOM 980 C CA . MET A 1 117 ? 18.596 6.043 -11.154 1.00 96.19 117 MET A CA 1
ATOM 981 C C . MET A 1 117 ? 18.756 5.986 -9.639 1.00 96.19 117 MET A C 1
ATOM 983 O O . MET A 1 117 ? 19.883 5.923 -9.159 1.00 96.19 117 MET A O 1
ATOM 987 N N . GLN A 1 118 ? 17.648 6.004 -8.891 1.00 95.69 118 GLN A N 1
ATOM 988 C CA . GLN A 1 118 ? 17.638 5.906 -7.427 1.00 95.69 118 GLN A CA 1
ATOM 989 C C . GLN A 1 118 ? 16.608 4.858 -6.957 1.00 95.69 118 GLN A C 1
ATOM 991 O O . GLN A 1 118 ? 15.555 5.230 -6.434 1.00 95.69 118 GLN A O 1
ATOM 996 N N . PRO A 1 119 ? 16.898 3.549 -7.117 1.00 95.00 119 PRO A N 1
ATOM 997 C CA . PRO A 1 119 ? 15.936 2.473 -6.857 1.00 95.00 119 PRO A CA 1
ATOM 998 C C . PRO A 1 119 ? 15.356 2.489 -5.449 1.00 95.00 119 PRO A C 1
ATOM 1000 O O . PRO A 1 119 ? 14.143 2.448 -5.289 1.00 95.00 119 PRO A O 1
ATOM 1003 N N . TYR A 1 120 ? 16.210 2.614 -4.432 1.00 93.75 120 TYR A N 1
ATOM 1004 C CA . TYR A 1 120 ? 15.779 2.605 -3.036 1.00 93.75 120 TYR A CA 1
ATOM 1005 C C . TYR A 1 120 ? 14.801 3.746 -2.728 1.00 93.75 120 TYR A C 1
ATOM 1007 O O . TYR A 1 120 ? 13.693 3.508 -2.256 1.00 93.75 120 TYR A O 1
ATOM 1015 N N . ALA A 1 121 ? 15.171 4.984 -3.067 1.00 94.62 121 ALA A N 1
ATOM 1016 C CA . ALA A 1 121 ? 14.322 6.149 -2.832 1.00 94.62 121 ALA A CA 1
ATOM 1017 C C . ALA A 1 121 ? 13.002 6.068 -3.618 1.00 94.62 121 ALA A C 1
ATOM 1019 O O . ALA A 1 121 ? 11.947 6.436 -3.096 1.00 94.62 121 ALA A O 1
ATOM 1020 N N . ALA A 1 122 ? 13.043 5.549 -4.847 1.00 95.31 122 ALA A N 1
ATOM 1021 C CA . ALA A 1 122 ? 11.851 5.352 -5.658 1.00 95.31 122 ALA A CA 1
ATOM 1022 C C . ALA A 1 122 ? 10.925 4.284 -5.067 1.00 95.31 122 ALA A C 1
ATOM 1024 O O . ALA A 1 122 ? 9.734 4.533 -4.957 1.00 95.31 122 ALA A O 1
ATOM 1025 N N . ILE A 1 123 ? 11.446 3.134 -4.627 1.00 96.06 123 ILE A N 1
ATOM 1026 C CA . ILE A 1 123 ? 10.645 2.080 -3.981 1.00 96.06 123 ILE A CA 1
ATOM 1027 C C . ILE A 1 123 ? 9.985 2.627 -2.708 1.00 96.06 123 ILE A C 1
ATOM 1029 O O . ILE A 1 123 ? 8.761 2.577 -2.583 1.00 96.06 123 ILE A O 1
ATOM 1033 N N . MET A 1 124 ? 10.776 3.246 -1.823 1.00 94.44 124 MET A N 1
ATOM 1034 C CA . MET A 1 124 ? 10.304 3.820 -0.558 1.00 94.44 124 MET A CA 1
ATOM 1035 C C . MET A 1 124 ? 9.148 4.809 -0.748 1.00 94.44 124 MET A C 1
ATOM 1037 O O . MET A 1 124 ? 8.158 4.741 -0.023 1.00 94.44 124 MET A O 1
ATOM 1041 N N . SER A 1 125 ? 9.272 5.723 -1.715 1.00 94.25 125 SER A N 1
ATOM 1042 C CA . SER A 1 125 ? 8.296 6.795 -1.975 1.00 94.25 125 SER A CA 1
ATOM 1043 C C . SER A 1 125 ? 7.139 6.396 -2.895 1.00 94.25 125 SER A C 1
ATOM 1045 O O . SER A 1 125 ? 6.100 7.052 -2.880 1.00 94.25 125 SER A O 1
ATOM 1047 N N . SER A 1 126 ? 7.304 5.349 -3.705 1.00 95.56 126 SER A N 1
ATOM 1048 C CA . SER A 1 126 ? 6.285 4.891 -4.654 1.00 95.56 126 SER A CA 1
ATOM 1049 C C . SER A 1 126 ? 5.252 3.998 -3.981 1.00 95.56 126 SER A C 1
ATOM 1051 O O . SER A 1 126 ? 4.053 4.225 -4.124 1.00 95.56 126 SER A O 1
ATOM 1053 N N . THR A 1 127 ? 5.730 2.984 -3.258 1.00 96.12 127 THR A N 1
ATOM 1054 C CA . THR A 1 127 ? 4.896 1.918 -2.688 1.00 96.12 127 THR A CA 1
ATOM 1055 C C . THR A 1 127 ? 5.315 1.510 -1.279 1.00 96.12 127 THR A C 1
ATOM 1057 O O . THR A 1 127 ? 4.521 0.878 -0.599 1.00 96.12 127 THR A O 1
ATOM 1060 N N . GLY A 1 128 ? 6.521 1.856 -0.824 1.00 94.00 128 GLY A N 1
ATOM 1061 C CA . GLY A 1 128 ? 7.062 1.424 0.468 1.00 94.00 128 GLY A CA 1
ATOM 1062 C C . GLY A 1 128 ? 6.603 2.243 1.693 1.00 94.00 128 GLY A C 1
ATOM 1063 O O . GLY A 1 128 ? 5.600 2.960 1.637 1.00 94.00 128 GLY A O 1
ATOM 1064 N N . PRO A 1 129 ? 7.357 2.184 2.809 1.00 92.94 129 PRO A N 1
ATOM 1065 C CA . PRO A 1 129 ? 7.013 2.842 4.076 1.00 92.94 129 PRO A CA 1
ATOM 1066 C C . PRO A 1 129 ? 6.749 4.352 3.978 1.00 92.94 129 PRO A C 1
ATOM 1068 O O . PRO A 1 129 ? 5.830 4.874 4.610 1.00 92.94 129 PRO A O 1
ATOM 1071 N N . LEU A 1 130 ? 7.534 5.078 3.171 1.00 93.69 130 LEU A N 1
ATOM 1072 C CA . LEU A 1 130 ? 7.345 6.523 3.009 1.00 93.69 130 LEU A CA 1
ATOM 1073 C C . LEU A 1 130 ? 6.033 6.820 2.272 1.00 93.69 130 LEU A C 1
ATOM 1075 O O . LEU A 1 130 ? 5.312 7.736 2.658 1.00 93.69 130 LEU A O 1
ATOM 1079 N N . PHE A 1 131 ? 5.697 6.027 1.254 1.00 96.06 131 PHE A N 1
ATOM 1080 C CA . PHE A 1 131 ? 4.423 6.145 0.550 1.00 96.06 131 PHE A CA 1
ATOM 1081 C C . PHE A 1 131 ? 3.227 5.976 1.494 1.00 96.06 131 PHE A C 1
ATOM 1083 O O . PHE A 1 131 ? 2.363 6.853 1.546 1.00 96.06 131 PHE A O 1
ATOM 1090 N N . ILE A 1 132 ? 3.176 4.874 2.250 1.00 94.75 132 ILE A N 1
ATOM 1091 C CA . ILE A 1 132 ? 2.025 4.598 3.118 1.00 94.75 132 ILE A CA 1
ATOM 1092 C C . ILE A 1 132 ? 1.924 5.620 4.255 1.00 94.75 132 ILE A C 1
ATOM 1094 O O . ILE A 1 132 ? 0.823 6.056 4.582 1.00 94.75 132 ILE A O 1
ATOM 1098 N N . SER A 1 133 ? 3.059 6.100 4.773 1.00 93.06 133 SER A N 1
ATOM 1099 C CA . SER A 1 133 ? 3.092 7.177 5.767 1.00 93.06 133 SER A CA 1
ATOM 1100 C C . SER A 1 133 ? 2.460 8.462 5.242 1.00 93.06 133 SER A C 1
ATOM 1102 O O . SER A 1 133 ? 1.637 9.066 5.927 1.00 93.06 133 SER A O 1
ATOM 1104 N N . LEU A 1 134 ? 2.786 8.856 4.008 1.00 92.94 134 LEU A N 1
ATOM 1105 C CA . LEU A 1 134 ? 2.191 10.033 3.377 1.00 92.94 134 LEU A CA 1
ATOM 1106 C C . LEU A 1 134 ? 0.702 9.832 3.075 1.00 92.94 134 LEU A C 1
ATOM 1108 O O . LEU A 1 134 ? -0.082 10.747 3.300 1.00 92.94 134 LEU A O 1
ATOM 1112 N N . ALA A 1 135 ? 0.296 8.647 2.616 1.00 93.56 135 ALA A N 1
ATOM 1113 C CA . ALA A 1 135 ? -1.109 8.344 2.342 1.00 93.56 135 ALA A CA 1
ATOM 1114 C C . ALA A 1 135 ? -1.975 8.370 3.614 1.00 93.56 135 ALA A C 1
ATOM 1116 O O . ALA A 1 135 ? -3.093 8.887 3.597 1.00 93.56 135 ALA A O 1
ATOM 1117 N N . VAL A 1 136 ? -1.455 7.839 4.725 1.00 91.06 136 VAL A N 1
ATOM 1118 C CA . VAL A 1 136 ? -2.123 7.886 6.032 1.00 91.06 136 VAL A CA 1
ATOM 1119 C C . VAL A 1 136 ? -2.155 9.313 6.569 1.00 91.06 136 VAL A C 1
ATOM 1121 O O . VAL A 1 136 ? -3.202 9.750 7.040 1.00 91.06 136 VAL A O 1
ATOM 1124 N N . ALA A 1 137 ? -1.052 10.060 6.466 1.00 89.50 137 ALA A N 1
ATOM 1125 C CA . ALA A 1 137 ? -1.014 11.460 6.879 1.00 89.50 137 ALA A CA 1
ATOM 1126 C C . ALA A 1 137 ? -2.042 12.301 6.108 1.00 89.50 137 ALA A C 1
ATOM 1128 O O . ALA A 1 137 ? -2.802 13.037 6.726 1.00 89.50 137 ALA A O 1
ATOM 1129 N N . ASP A 1 138 ? -2.117 12.143 4.784 1.00 90.38 138 ASP A N 1
ATOM 1130 C CA . ASP A 1 138 ? -3.092 12.820 3.922 1.00 90.38 138 ASP A CA 1
ATOM 1131 C C . ASP A 1 138 ? -4.542 12.532 4.352 1.00 90.38 138 ASP A C 1
ATOM 1133 O O . ASP A 1 138 ? -5.330 13.460 4.508 1.00 90.38 138 ASP A O 1
ATOM 1137 N N . TYR A 1 139 ? -4.870 11.274 4.674 1.00 90.19 139 TYR A N 1
ATOM 1138 C CA . TYR A 1 139 ? -6.175 10.925 5.248 1.00 90.19 139 TYR A CA 1
ATOM 1139 C C . TYR A 1 139 ? -6.427 11.592 6.612 1.00 90.19 139 TYR A C 1
ATOM 1141 O O . TYR A 1 139 ? -7.523 12.097 6.860 1.00 90.19 139 TYR A O 1
ATOM 1149 N N . LEU A 1 140 ? -5.433 11.591 7.506 1.00 87.88 140 LEU A N 1
ATOM 1150 C CA . LEU A 1 140 ? -5.551 12.171 8.847 1.00 87.88 140 LEU A CA 1
ATOM 1151 C C . LEU A 1 140 ? -5.685 13.699 8.821 1.00 87.88 140 LEU A C 1
ATOM 1153 O O . LEU A 1 140 ? -6.373 14.248 9.677 1.00 87.88 140 LEU A O 1
ATOM 1157 N N . TYR A 1 141 ? -5.079 14.383 7.847 1.00 86.06 141 TYR A N 1
ATOM 1158 C CA . TYR A 1 141 ? -5.212 15.834 7.681 1.00 86.06 141 TYR A CA 1
ATOM 1159 C C . TYR A 1 141 ? -6.639 16.275 7.336 1.00 86.06 141 TYR A C 1
ATOM 1161 O O . TYR A 1 141 ? -7.020 17.396 7.667 1.00 86.06 141 TYR A O 1
ATOM 1169 N N . GLU A 1 142 ? -7.434 15.412 6.701 1.00 84.94 142 GLU A N 1
ATOM 1170 C CA . GLU A 1 142 ? -8.849 15.677 6.420 1.00 84.94 142 GLU A CA 1
ATOM 1171 C C . GLU A 1 142 ? -9.756 15.408 7.637 1.00 84.94 142 GLU A C 1
ATOM 1173 O O . GLU A 1 142 ? -10.926 15.797 7.633 1.00 84.94 142 GLU A O 1
ATOM 1178 N N . GLN A 1 143 ? -9.240 14.757 8.687 1.00 83.50 143 GLN A N 1
ATOM 1179 C CA . GLN A 1 143 ? -10.005 14.483 9.901 1.00 83.50 143 GLN A CA 1
ATOM 1180 C C . GLN A 1 143 ? -10.007 15.690 10.850 1.00 83.50 143 GLN A C 1
ATOM 1182 O O . GLN A 1 143 ? -9.032 16.443 10.905 1.00 83.50 143 GLN A O 1
ATOM 1187 N N . PRO A 1 144 ? -11.073 15.872 11.654 1.00 78.00 144 PRO A N 1
ATOM 1188 C CA . PRO A 1 144 ? -11.087 16.884 12.700 1.00 78.00 144 PRO A CA 1
ATOM 1189 C C . PRO A 1 144 ? -9.896 16.682 13.641 1.00 78.00 144 PRO A C 1
ATOM 1191 O O . PRO A 1 144 ? -9.800 15.666 14.332 1.00 78.00 144 PRO A O 1
ATOM 1194 N N . SER A 1 145 ? -8.980 17.648 13.670 1.00 70.62 145 SER A N 1
ATOM 1195 C CA . SER A 1 145 ? -7.869 17.616 14.609 1.00 70.62 145 SER A CA 1
ATOM 1196 C C . SER A 1 145 ? -8.374 17.932 16.013 1.00 70.62 145 SER A C 1
ATOM 1198 O O . SER A 1 145 ? -9.234 18.794 16.220 1.00 70.62 145 SER A O 1
ATOM 1200 N N . LEU A 1 146 ? -7.826 17.239 17.010 1.00 68.81 146 LEU A N 1
ATOM 1201 C CA . LEU A 1 146 ? -7.973 17.700 18.383 1.00 68.81 146 LEU A CA 1
ATOM 1202 C C . LEU A 1 146 ? -7.257 19.055 18.486 1.00 68.81 146 LEU A C 1
ATOM 1204 O O . LEU A 1 146 ? -6.097 19.152 18.072 1.00 68.81 146 LEU A O 1
ATOM 1208 N N . PRO A 1 147 ? -7.913 20.106 19.007 1.00 65.62 147 PRO A N 1
ATOM 1209 C CA . PRO A 1 147 ? -7.287 21.411 19.124 1.00 65.62 147 PRO A CA 1
ATOM 1210 C C . PRO A 1 147 ? -6.049 21.294 20.013 1.00 65.62 147 PRO A C 1
ATOM 1212 O O . PRO A 1 147 ? -6.141 20.920 21.183 1.00 65.62 147 PRO A O 1
ATOM 1215 N N . SER A 1 148 ? -4.882 21.613 19.454 1.00 65.81 148 SER A N 1
ATOM 1216 C CA . SER A 1 148 ? -3.667 21.725 20.249 1.00 65.81 148 SER A CA 1
ATOM 1217 C C . SER A 1 148 ? -3.673 23.079 20.962 1.00 65.81 148 SER A C 1
ATOM 1219 O O . SER A 1 148 ? -3.746 24.114 20.295 1.00 65.81 148 SER A O 1
ATOM 1221 N N . PRO A 1 149 ? -3.560 23.123 22.302 1.00 69.75 149 PRO A N 1
ATOM 1222 C CA . PRO A 1 149 ? -3.480 24.386 23.033 1.00 69.75 149 PRO A CA 1
ATOM 1223 C C . PRO A 1 149 ? -2.194 25.173 22.728 1.00 69.75 149 PRO A C 1
ATOM 1225 O O . PRO A 1 149 ? -2.108 26.349 23.070 1.00 69.75 149 PRO A O 1
ATOM 1228 N N . THR A 1 150 ? -1.196 24.548 22.093 1.00 75.44 150 THR A N 1
ATOM 1229 C CA . THR A 1 150 ? 0.122 25.140 21.815 1.00 75.44 150 THR A CA 1
ATOM 1230 C C . THR A 1 150 ? 0.420 25.337 20.330 1.00 75.44 150 THR A C 1
ATOM 1232 O O . THR A 1 150 ? 1.372 26.042 20.003 1.00 75.44 150 THR A O 1
ATOM 1235 N N . VAL A 1 151 ? -0.368 24.748 19.423 1.00 62.38 151 VAL A N 1
ATOM 1236 C CA . VAL A 1 151 ? -0.135 24.811 17.972 1.00 62.38 151 VAL A CA 1
ATOM 1237 C C . VAL A 1 151 ? -1.442 25.140 17.261 1.00 62.38 151 VAL A C 1
ATOM 1239 O O . VAL A 1 151 ? -2.365 24.332 17.226 1.00 62.38 151 VAL A O 1
ATOM 1242 N N . GLN A 1 152 ? -1.510 26.334 16.676 1.00 64.19 152 GLN A N 1
ATOM 1243 C CA . GLN A 1 152 ? -2.629 26.765 15.842 1.00 64.19 152 GLN A CA 1
ATOM 1244 C C . GLN A 1 152 ? -2.238 26.595 14.371 1.00 64.19 152 GLN A C 1
ATOM 1246 O O . GLN A 1 152 ? -1.274 27.209 13.920 1.00 64.19 152 GLN A O 1
ATOM 1251 N N . SER A 1 153 ? -2.971 25.772 13.620 1.00 58.22 153 SER A N 1
ATOM 1252 C CA . SER A 1 153 ? -2.835 25.679 12.163 1.00 58.22 153 SER A CA 1
ATOM 1253 C C . SER A 1 153 ? -4.118 26.166 11.496 1.00 58.22 153 SER A C 1
ATOM 1255 O O . SER A 1 153 ? -5.172 25.553 11.647 1.00 58.22 153 SER A O 1
ATOM 1257 N N . GLY A 1 154 ? -4.015 27.266 10.757 1.00 54.31 154 GLY A N 1
ATOM 1258 C CA . GLY A 1 154 ? -5.065 27.828 9.915 1.00 54.31 154 GLY A CA 1
ATOM 1259 C C . GLY A 1 154 ? -4.430 28.462 8.681 1.00 54.31 154 GLY A C 1
ATOM 1260 O O . GLY A 1 154 ? -3.318 28.985 8.760 1.00 54.31 154 GLY A O 1
ATOM 1261 N N . LEU A 1 155 ? -5.110 28.380 7.538 1.00 46.22 155 LEU A N 1
ATOM 1262 C CA . LEU A 1 155 ? -4.794 29.221 6.385 1.00 46.22 155 LEU A CA 1
ATOM 1263 C C . LEU A 1 155 ? -5.257 30.640 6.738 1.00 46.22 155 LEU A C 1
ATOM 1265 O O . LEU A 1 155 ? -6.453 30.851 6.935 1.00 46.22 155 LEU A O 1
ATOM 1269 N N . PHE A 1 156 ? -4.308 31.564 6.896 1.00 46.38 156 PHE A N 1
ATOM 1270 C CA . PHE A 1 156 ? -4.595 33.000 6.952 1.00 46.38 156 PHE A CA 1
ATOM 1271 C C . PHE A 1 156 ? -4.941 33.529 5.560 1.00 46.38 156 PHE A C 1
ATOM 1273 O O . PHE A 1 156 ? -4.320 33.046 4.583 1.00 46.38 156 PHE A O 1
#

InterPro domains:
  IPR007577 Glycosyltransferase, DXD sugar-binding motif [PF04488] (2-62)
  IPR029044 Nucleotide-diphospho-sugar transferases [SSF53448] (1-146)
  IPR051706 Glycosyltransferase domain-containing protein [PTHR32385] (1-143)

Secondary structure (DSSP, 8-state):
----HHHHHHHHHHH-GGGHHHHHH-SSHHHHHHHHHHHHHHHH-EEEE-TT----S---GGGT--TT-SS-EEEEEETTTEEEEEEEEE-TT-HHHHHHHHHHHHHHHHHGGGTTTSHHHHHHHHTSHHHHHHHHHHHHHTS-PPPPSS------

Radius of gyration: 16.57 Å; chains: 1; bounding box: 36×50×39 Å